Protein AF-A0A6M3J205-F1 (afdb_monomer_lite)

Foldseek 3Di:
DDDPDDDDDPPPPPVPPPPPPPPPPPDDPVLVVLLVVCPDPVNVVVLVVLVVVLVVLVVVLVVCVVVVHDPVVSVVSVVVSVVSNVVSVVVVCSSVVSNCVVVVVVPD

Sequence (108 aa):
MADKGAIRPEIFTIKGFIQQDKKDDEHTVEEKILATGANNAFWKTLKKHFENSIQQLDRINEEAIAGGMPLEEIGRNALVISQVKGVLNKIMNVVEDAKEALDGGEAK

Structure (mmCIF, N/CA/C/O backbone):
data_AF-A0A6M3J205-F1
#
_entry.id   AF-A0A6M3J205-F1
#
loop_
_atom_site.group_PDB
_atom_site.id
_atom_site.type_symbol
_atom_site.label_atom_id
_atom_site.label_alt_id
_atom_site.label_comp_id
_atom_site.label_asym_id
_atom_site.label_entity_id
_atom_site.label_seq_id
_atom_site.pdbx_PDB_ins_code
_atom_site.Cartn_x
_atom_site.Cartn_y
_atom_site.Cartn_z
_atom_site.occupancy
_atom_site.B_iso_or_equiv
_atom_site.auth_seq_id
_atom_site.auth_comp_id
_atom_site.auth_asym_id
_atom_site.auth_atom_id
_atom_site.pdbx_PDB_model_num
ATOM 1 N N . MET A 1 1 ? 63.323 -15.879 -50.720 1.00 43.16 1 MET A N 1
ATOM 2 C CA . MET A 1 1 ? 62.735 -16.860 -49.784 1.00 43.16 1 MET A CA 1
ATOM 3 C C . MET A 1 1 ? 61.334 -16.368 -49.478 1.00 43.16 1 MET A C 1
ATOM 5 O O . MET A 1 1 ? 61.211 -15.295 -48.910 1.00 43.16 1 MET A O 1
ATOM 9 N N . ALA A 1 2 ? 60.311 -17.038 -50.011 1.00 44.09 2 ALA A N 1
ATOM 10 C CA . ALA A 1 2 ? 58.921 -16.597 -49.910 1.00 44.09 2 ALA A CA 1
ATOM 11 C C . ALA A 1 2 ? 58.255 -17.305 -48.727 1.00 44.09 2 ALA A C 1
ATOM 13 O O . ALA A 1 2 ? 58.211 -18.536 -48.694 1.00 44.09 2 ALA A O 1
ATOM 14 N N . ASP A 1 3 ? 57.796 -16.509 -47.769 1.00 47.72 3 ASP A N 1
ATOM 15 C CA . ASP A 1 3 ? 57.067 -16.935 -46.582 1.00 47.72 3 ASP A CA 1
ATOM 16 C C . ASP A 1 3 ? 55.728 -17.562 -47.001 1.00 47.72 3 ASP A C 1
ATOM 18 O O . ASP A 1 3 ? 54.843 -16.893 -47.536 1.00 47.72 3 ASP A O 1
ATOM 22 N N . LYS A 1 4 ? 55.614 -18.884 -46.851 1.00 53.03 4 LYS A N 1
ATOM 23 C CA . LYS A 1 4 ? 54.380 -19.634 -47.107 1.00 53.03 4 LYS A CA 1
ATOM 24 C C . LYS A 1 4 ? 53.601 -19.742 -45.799 1.00 53.03 4 LYS A C 1
ATOM 26 O O . LYS A 1 4 ? 53.532 -20.813 -45.200 1.00 53.03 4 LYS A O 1
ATOM 31 N N . GLY A 1 5 ? 53.009 -18.631 -45.371 1.00 54.81 5 GLY A N 1
ATOM 32 C CA . GLY A 1 5 ? 51.938 -18.659 -44.379 1.00 54.81 5 GLY A CA 1
ATOM 33 C C . GLY A 1 5 ? 50.731 -19.416 -44.942 1.00 54.81 5 GLY A C 1
ATOM 34 O O . GLY A 1 5 ? 50.352 -19.224 -46.098 1.00 54.81 5 GLY A O 1
ATOM 35 N N . ALA A 1 6 ? 50.149 -20.322 -44.157 1.00 55.91 6 ALA A N 1
ATOM 36 C CA . ALA A 1 6 ? 48.986 -21.097 -44.576 1.00 55.91 6 ALA A CA 1
ATOM 37 C C . ALA A 1 6 ? 47.782 -20.174 -44.843 1.00 55.91 6 ALA A C 1
ATOM 39 O O . ALA A 1 6 ? 47.320 -19.466 -43.951 1.00 55.91 6 ALA A O 1
ATOM 40 N N . ILE A 1 7 ? 47.254 -20.208 -46.068 1.00 64.31 7 ILE A N 1
ATOM 41 C CA . ILE A 1 7 ? 46.012 -19.522 -46.432 1.00 64.31 7 ILE A CA 1
ATOM 42 C C . ILE A 1 7 ? 44.850 -20.373 -45.913 1.00 64.31 7 ILE A C 1
ATOM 44 O O . ILE A 1 7 ? 44.665 -21.515 -46.336 1.00 64.31 7 ILE A O 1
ATOM 48 N N . ARG A 1 8 ? 44.080 -19.829 -44.967 1.00 55.34 8 ARG A N 1
ATOM 49 C CA . ARG A 1 8 ? 42.884 -20.481 -44.421 1.00 55.34 8 ARG A CA 1
ATOM 50 C C . ARG A 1 8 ? 41.785 -20.476 -45.501 1.00 55.34 8 ARG A C 1
ATOM 52 O O . ARG A 1 8 ? 41.466 -19.396 -45.990 1.00 55.34 8 ARG A O 1
ATOM 59 N N . PRO A 1 9 ? 41.203 -21.623 -45.899 1.00 50.56 9 PRO A N 1
ATOM 60 C CA . PRO A 1 9 ? 40.178 -21.640 -46.945 1.00 50.56 9 PRO A CA 1
ATOM 61 C C . PRO A 1 9 ? 38.887 -20.949 -46.482 1.00 50.56 9 PRO A C 1
ATOM 63 O O . PRO A 1 9 ? 38.383 -21.259 -45.401 1.00 50.56 9 PRO A O 1
ATOM 66 N N . GLU A 1 10 ? 38.291 -20.099 -47.325 1.00 60.53 10 GLU A N 1
ATOM 67 C CA . GLU A 1 10 ? 36.985 -19.435 -47.107 1.00 60.53 10 GLU A CA 1
ATOM 68 C C . GLU A 1 10 ? 35.770 -20.395 -47.156 1.00 60.53 10 GLU A C 1
ATOM 70 O O . GLU A 1 10 ? 34.648 -20.002 -47.461 1.00 60.53 10 GLU A O 1
ATOM 75 N N . ILE A 1 11 ? 35.968 -21.684 -46.876 1.00 52.09 11 ILE A N 1
ATOM 76 C CA . ILE A 1 11 ? 34.934 -22.725 -47.009 1.00 52.09 11 ILE A CA 1
ATOM 77 C C . ILE A 1 11 ? 34.214 -22.970 -45.667 1.00 52.09 11 ILE A C 1
ATOM 79 O O . ILE A 1 11 ? 33.170 -23.611 -45.624 1.00 52.09 11 ILE A O 1
ATOM 83 N N . PHE A 1 12 ? 34.706 -22.392 -44.565 1.00 47.72 12 PHE A N 1
ATOM 84 C CA . PHE A 1 12 ? 34.056 -22.458 -43.247 1.00 47.72 12 PHE A CA 1
ATOM 85 C C . PHE A 1 12 ? 33.225 -21.218 -42.893 1.00 47.72 12 PHE A C 1
ATOM 87 O O . PHE A 1 12 ? 32.922 -20.988 -41.725 1.00 47.72 12 PHE A O 1
ATOM 94 N N . THR A 1 13 ? 32.786 -20.434 -43.878 1.00 52.19 13 THR A N 1
ATOM 95 C CA . THR A 1 13 ? 31.723 -19.445 -43.650 1.00 52.19 13 THR A CA 1
ATOM 96 C C . THR A 1 13 ? 30.378 -20.164 -43.721 1.00 52.19 13 THR A C 1
ATOM 98 O O . THR A 1 13 ? 29.642 -20.059 -44.704 1.00 52.19 13 THR A O 1
ATOM 101 N N . ILE A 1 14 ? 30.061 -20.952 -42.689 1.00 50.72 14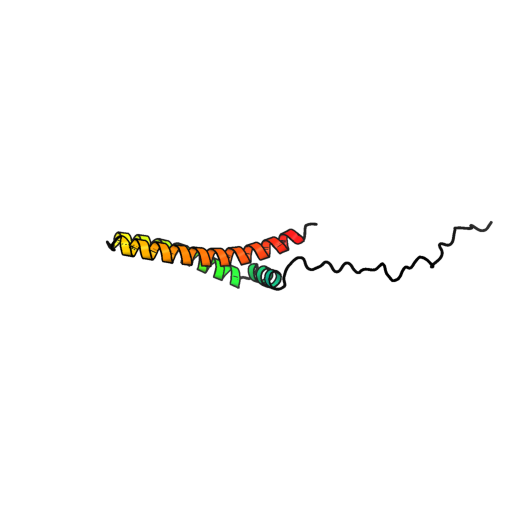 ILE A N 1
ATOM 102 C CA . ILE A 1 14 ? 28.737 -21.561 -42.548 1.00 50.72 14 ILE A CA 1
ATOM 103 C C . ILE A 1 14 ? 27.748 -20.419 -42.299 1.00 50.72 14 ILE A C 1
ATOM 105 O O . ILE A 1 14 ? 27.538 -19.988 -41.167 1.00 50.72 14 ILE A O 1
ATOM 109 N N . LYS A 1 15 ? 27.111 -19.933 -43.370 1.00 49.31 15 LYS A N 1
ATOM 110 C CA . LYS A 1 15 ? 26.038 -18.917 -43.365 1.00 49.31 15 LYS A CA 1
ATOM 111 C C . LYS A 1 15 ? 24.769 -19.336 -42.590 1.00 49.31 15 LYS A C 1
ATOM 113 O O . LYS A 1 15 ? 23.753 -18.663 -42.688 1.00 49.31 15 LYS A O 1
ATOM 118 N N . GLY A 1 16 ? 24.819 -20.432 -41.831 1.00 45.75 16 GLY A N 1
ATOM 119 C CA . GLY A 1 16 ? 23.730 -20.950 -41.001 1.00 45.75 16 GLY A CA 1
ATOM 120 C C . GLY A 1 16 ? 23.967 -20.871 -39.489 1.00 45.75 16 GLY A C 1
ATOM 121 O O . GLY A 1 16 ? 23.068 -21.237 -38.747 1.00 45.75 16 GLY A O 1
ATOM 122 N N . PHE A 1 17 ? 25.136 -20.404 -39.025 1.00 41.66 17 PHE A N 1
ATOM 123 C CA . PHE A 1 17 ? 25.464 -20.302 -37.589 1.00 41.66 17 PHE A CA 1
ATOM 124 C C . PHE A 1 17 ? 25.611 -18.869 -37.068 1.00 41.66 17 PHE A C 1
ATOM 126 O O . PHE A 1 17 ? 25.990 -18.674 -35.920 1.00 41.66 17 PHE A O 1
ATOM 133 N N . ILE A 1 18 ? 25.237 -17.860 -37.859 1.00 48.16 18 ILE A N 1
ATOM 134 C CA . ILE A 1 18 ? 24.842 -16.572 -37.277 1.00 48.16 18 ILE A CA 1
ATOM 135 C C . ILE A 1 18 ? 23.355 -16.696 -36.967 1.00 48.16 18 ILE A C 1
ATOM 137 O O . ILE A 1 18 ? 22.500 -16.079 -37.601 1.00 48.16 18 ILE A O 1
ATOM 141 N N . GLN A 1 19 ? 23.042 -17.557 -36.001 1.00 46.34 19 GLN A N 1
ATOM 142 C CA . GLN A 1 19 ? 21.895 -17.289 -35.162 1.00 46.34 19 GLN A CA 1
ATOM 143 C C . GLN A 1 19 ? 22.276 -15.961 -34.515 1.00 46.34 19 GLN A C 1
ATOM 145 O O . GLN A 1 19 ? 23.180 -15.903 -33.688 1.00 46.34 19 GLN A O 1
ATOM 150 N N . GLN A 1 20 ? 21.730 -14.857 -35.036 1.00 45.81 20 GLN A N 1
ATOM 151 C CA . GLN A 1 20 ? 21.681 -13.647 -34.239 1.00 45.81 20 GLN A CA 1
ATOM 152 C C . GLN A 1 20 ? 21.088 -14.119 -32.923 1.00 45.81 20 GLN A C 1
ATOM 154 O O . GLN A 1 20 ? 19.948 -14.594 -32.922 1.00 45.81 20 GLN A O 1
ATOM 159 N N . ASP A 1 21 ? 21.878 -14.054 -31.855 1.00 39.06 21 ASP A N 1
ATOM 160 C CA . ASP A 1 21 ? 21.361 -13.959 -30.507 1.00 39.06 21 ASP A CA 1
ATOM 161 C C . ASP A 1 21 ? 20.409 -12.762 -30.538 1.00 39.06 21 ASP A C 1
ATOM 163 O O . ASP A 1 21 ? 20.766 -11.619 -30.247 1.00 39.06 21 ASP A O 1
ATOM 167 N N . LYS A 1 22 ? 19.166 -13.005 -30.960 1.00 40.25 22 LYS A N 1
ATOM 168 C CA . LYS A 1 22 ? 18.050 -12.324 -30.355 1.00 40.25 22 LYS A CA 1
ATOM 169 C C . LYS A 1 22 ? 18.230 -12.702 -28.901 1.00 40.25 22 LYS A C 1
ATOM 171 O O . LYS A 1 22 ? 17.918 -13.823 -28.517 1.00 40.25 22 LYS A O 1
ATOM 176 N N . LYS A 1 23 ? 18.832 -11.791 -28.132 1.00 44.56 23 LYS A N 1
ATOM 177 C CA . LYS A 1 23 ? 18.469 -11.652 -26.734 1.00 44.56 23 LYS A CA 1
ATOM 178 C C . LYS A 1 23 ? 16.949 -11.648 -26.774 1.00 44.56 23 LYS A C 1
ATOM 180 O O . LYS A 1 23 ? 16.361 -10.670 -27.238 1.00 44.56 23 LYS A O 1
ATOM 185 N N . ASP A 1 24 ? 16.341 -12.796 -26.485 1.00 45.28 24 ASP A N 1
ATOM 186 C CA . ASP A 1 24 ? 14.944 -12.815 -26.112 1.00 45.28 24 ASP A CA 1
ATOM 187 C C . ASP A 1 24 ? 14.867 -11.754 -25.025 1.00 45.28 24 ASP A C 1
ATOM 189 O O . ASP A 1 24 ? 15.647 -11.774 -24.071 1.00 45.28 24 ASP A O 1
ATOM 193 N N . ASP A 1 25 ? 14.065 -10.728 -25.272 1.00 55.47 25 ASP A N 1
ATOM 194 C CA . ASP A 1 25 ? 13.796 -9.729 -24.261 1.00 55.47 25 ASP A CA 1
ATOM 195 C C . ASP A 1 25 ? 13.212 -10.496 -23.073 1.00 55.47 25 ASP A C 1
ATOM 197 O O . ASP A 1 25 ? 12.050 -10.893 -23.107 1.00 55.47 25 ASP A O 1
ATOM 201 N N . GLU A 1 26 ? 14.036 -10.757 -22.053 1.00 65.69 26 GLU A N 1
ATOM 202 C CA . GLU A 1 26 ? 13.645 -11.507 -20.849 1.00 65.69 26 GLU A CA 1
ATOM 203 C C . GLU A 1 26 ? 12.490 -10.820 -20.102 1.00 65.69 26 GLU A C 1
ATOM 205 O O . GLU A 1 26 ? 11.865 -11.426 -19.236 1.00 65.69 26 GLU A O 1
ATOM 210 N N . HIS A 1 27 ? 12.164 -9.581 -20.480 1.00 70.19 27 HIS A N 1
ATOM 211 C CA . HIS A 1 27 ? 11.079 -8.790 -19.927 1.00 70.19 27 HIS A CA 1
ATOM 212 C C . HIS A 1 27 ? 9.956 -8.580 -20.937 1.00 70.19 27 HIS A C 1
ATOM 214 O O . HIS A 1 27 ? 10.165 -8.168 -22.085 1.00 70.19 27 HIS A O 1
ATOM 220 N N . THR A 1 28 ? 8.735 -8.784 -20.462 1.00 84.56 28 THR A N 1
ATOM 221 C CA . THR A 1 28 ? 7.509 -8.484 -21.193 1.00 84.56 28 THR A CA 1
ATOM 222 C C . THR A 1 28 ? 7.423 -6.997 -21.556 1.00 84.56 28 THR A C 1
ATOM 224 O O . THR A 1 28 ? 8.004 -6.120 -20.911 1.00 84.56 28 THR A O 1
ATOM 227 N N . VAL A 1 29 ? 6.645 -6.682 -22.598 1.00 84.19 29 VAL A N 1
ATOM 228 C CA . VAL A 1 29 ? 6.375 -5.286 -23.000 1.00 84.19 29 VAL A CA 1
ATOM 229 C C . VAL A 1 29 ? 5.762 -4.484 -21.845 1.00 84.19 29 VAL A C 1
ATOM 231 O O . VAL A 1 29 ? 6.066 -3.304 -21.686 1.00 84.19 29 VAL A O 1
ATOM 234 N N . GLU A 1 30 ? 4.926 -5.127 -21.029 1.00 84.25 30 GLU A N 1
ATOM 235 C CA . GLU A 1 30 ? 4.303 -4.521 -19.853 1.00 84.25 30 GLU A CA 1
ATOM 236 C C . GLU A 1 30 ? 5.343 -4.119 -18.799 1.00 84.25 30 GLU A C 1
ATOM 238 O O . GLU A 1 30 ? 5.378 -2.953 -18.408 1.00 84.25 30 GLU A O 1
ATOM 243 N N . GLU A 1 31 ? 6.244 -5.023 -18.405 1.00 82.94 31 GLU A N 1
ATOM 244 C CA . GLU A 1 31 ? 7.298 -4.741 -17.415 1.00 82.94 31 GLU A CA 1
ATOM 245 C C . GLU A 1 31 ? 8.182 -3.563 -17.840 1.00 82.94 31 GLU A C 1
ATOM 247 O O . GLU A 1 31 ? 8.475 -2.677 -17.039 1.00 82.94 31 GLU A O 1
ATOM 252 N N . LYS A 1 32 ? 8.521 -3.473 -19.130 1.00 84.69 32 LYS A N 1
ATOM 253 C CA . LYS A 1 32 ? 9.285 -2.343 -19.685 1.00 84.69 32 LYS A CA 1
ATOM 254 C C . LYS A 1 32 ? 8.563 -1.008 -19.554 1.00 84.69 32 LYS A C 1
ATOM 256 O O . LYS A 1 32 ? 9.181 0.006 -19.212 1.00 84.69 32 LYS A O 1
ATOM 261 N N . ILE A 1 33 ? 7.260 -0.990 -19.828 1.00 87.06 33 ILE A N 1
ATOM 262 C CA . ILE A 1 33 ? 6.432 0.213 -19.688 1.00 87.06 33 ILE A CA 1
ATOM 263 C C . ILE A 1 33 ? 6.345 0.617 -18.215 1.00 87.06 33 ILE A C 1
ATOM 265 O O . ILE A 1 33 ? 6.530 1.792 -17.892 1.00 87.06 33 ILE A O 1
ATOM 269 N N . LEU A 1 34 ? 6.102 -0.346 -17.326 1.00 87.38 34 LEU A N 1
ATOM 270 C CA . LEU A 1 34 ? 5.974 -0.100 -15.892 1.00 87.38 34 LEU A CA 1
ATOM 271 C C . LEU A 1 34 ? 7.284 0.410 -15.284 1.00 87.38 34 LEU A C 1
ATOM 273 O O . LEU A 1 34 ? 7.261 1.424 -14.590 1.00 87.38 34 LEU A O 1
ATOM 277 N N . ALA A 1 35 ? 8.425 -0.190 -15.620 1.00 86.12 35 ALA A N 1
ATOM 278 C CA . ALA A 1 35 ? 9.741 0.263 -15.171 1.00 86.12 35 ALA A CA 1
ATOM 279 C C . ALA A 1 35 ? 10.085 1.676 -15.662 1.00 86.12 35 ALA A C 1
ATOM 281 O O . ALA A 1 35 ? 10.573 2.515 -14.901 1.00 86.12 35 ALA A O 1
ATOM 282 N N . THR A 1 36 ? 9.767 1.981 -16.924 1.00 85.69 36 THR A N 1
ATOM 283 C CA . THR A 1 36 ? 9.920 3.342 -17.464 1.00 85.69 36 THR A CA 1
ATOM 284 C C . THR A 1 36 ? 9.042 4.329 -16.690 1.00 85.69 36 THR A C 1
ATOM 286 O O . THR A 1 36 ? 9.479 5.425 -16.329 1.00 85.69 36 THR A O 1
ATOM 289 N N . GLY A 1 37 ? 7.801 3.931 -16.397 1.00 84.69 37 GLY A N 1
ATOM 290 C CA . GLY A 1 37 ? 6.861 4.700 -15.588 1.00 84.69 37 GLY A CA 1
ATOM 29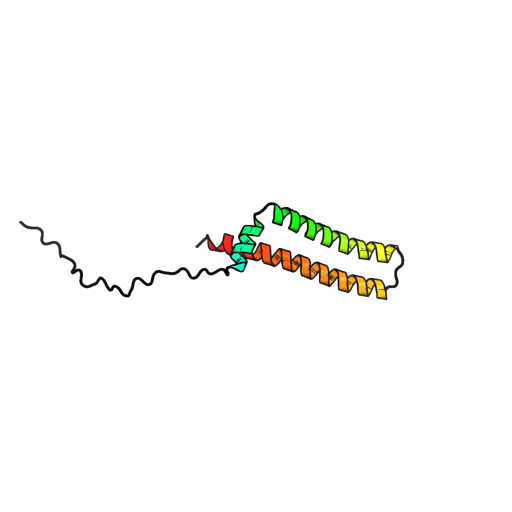1 C C . GLY A 1 37 ? 7.348 4.928 -14.156 1.00 84.69 37 GLY A C 1
ATOM 292 O O . GLY A 1 37 ? 7.197 6.039 -13.643 1.00 84.69 37 GLY A O 1
ATOM 293 N N . ALA A 1 38 ? 7.988 3.929 -13.543 1.00 84.19 38 ALA A N 1
ATOM 294 C CA . ALA A 1 38 ? 8.441 3.950 -12.153 1.00 84.19 38 ALA A CA 1
ATOM 295 C C . ALA A 1 38 ? 9.433 5.089 -11.856 1.00 84.19 38 ALA A C 1
ATOM 297 O O . ALA A 1 38 ? 9.445 5.668 -10.769 1.00 84.19 38 ALA A O 1
ATOM 298 N N . ASN A 1 39 ? 10.254 5.476 -12.832 1.00 80.00 39 ASN A N 1
ATOM 299 C CA . ASN A 1 39 ? 11.251 6.532 -12.642 1.00 80.00 39 ASN A CA 1
ATOM 300 C C . ASN A 1 39 ? 10.695 7.958 -12.844 1.00 80.00 39 ASN A C 1
ATOM 302 O O . ASN A 1 39 ? 11.366 8.941 -12.506 1.00 80.00 39 ASN A O 1
ATOM 306 N N . ASN A 1 40 ? 9.457 8.098 -13.329 1.00 90.62 40 ASN A N 1
ATOM 307 C CA . ASN A 1 40 ? 8.832 9.390 -13.605 1.00 90.62 40 ASN A CA 1
ATOM 308 C C . ASN A 1 40 ? 8.303 10.075 -12.323 1.00 90.62 40 ASN A C 1
ATOM 310 O O . ASN A 1 40 ? 7.858 9.433 -11.370 1.00 90.62 40 ASN A O 1
ATOM 314 N N . ALA A 1 41 ? 8.300 11.412 -12.317 1.00 89.00 41 ALA A N 1
ATOM 315 C CA . ALA A 1 41 ? 7.656 12.241 -11.298 1.00 89.00 41 ALA A CA 1
ATOM 316 C C . ALA A 1 41 ? 6.176 11.882 -11.080 1.00 89.00 41 ALA A C 1
ATOM 318 O O . ALA A 1 41 ? 5.702 11.936 -9.947 1.00 89.00 41 ALA A O 1
ATOM 319 N N . PHE A 1 42 ? 5.466 11.472 -12.137 1.00 90.31 42 PHE A N 1
ATOM 320 C CA . PHE A 1 42 ? 4.092 10.981 -12.021 1.00 90.31 42 PHE A CA 1
ATOM 321 C C . PHE A 1 42 ? 3.989 9.796 -11.051 1.00 90.31 42 PHE A C 1
ATOM 323 O O . PHE A 1 42 ? 3.211 9.865 -10.100 1.00 90.31 42 PHE A O 1
ATOM 330 N N . TRP A 1 43 ? 4.804 8.749 -11.241 1.00 93.38 43 TRP A N 1
ATOM 331 C CA . TRP A 1 43 ? 4.782 7.575 -10.366 1.00 93.38 43 TRP A CA 1
ATOM 332 C C . TRP A 1 43 ? 5.168 7.930 -8.936 1.00 93.38 43 TRP A C 1
ATOM 334 O O . TRP A 1 43 ? 4.476 7.536 -8.008 1.00 93.38 43 TRP A O 1
ATOM 344 N N . LYS A 1 44 ? 6.213 8.741 -8.742 1.00 91.81 44 LYS A N 1
ATOM 345 C CA . LYS A 1 44 ? 6.631 9.180 -7.399 1.00 91.81 44 LYS A CA 1
ATOM 346 C C . LYS A 1 44 ? 5.496 9.878 -6.644 1.00 91.81 44 LYS A C 1
ATOM 348 O O . LYS A 1 44 ? 5.279 9.606 -5.464 1.00 91.81 44 LYS A O 1
ATOM 353 N N . THR A 1 45 ? 4.750 10.751 -7.320 1.00 94.31 45 THR A N 1
ATOM 354 C CA . THR A 1 45 ? 3.578 11.416 -6.736 1.00 94.31 45 THR A CA 1
ATOM 355 C C . THR A 1 45 ? 2.436 10.433 -6.483 1.00 94.31 45 THR A C 1
ATOM 357 O O . THR A 1 45 ? 1.827 10.476 -5.416 1.00 94.31 45 THR A O 1
ATOM 360 N N . LEU A 1 46 ? 2.158 9.528 -7.424 1.00 94.12 46 LEU A N 1
ATOM 361 C CA . LEU A 1 46 ? 1.094 8.531 -7.290 1.00 94.12 46 LEU A CA 1
ATOM 362 C C . LEU A 1 46 ? 1.370 7.546 -6.146 1.00 94.12 46 LEU A C 1
ATOM 364 O O . LEU A 1 46 ? 0.497 7.328 -5.311 1.00 94.12 46 LEU A O 1
ATOM 368 N N . LYS A 1 47 ? 2.597 7.025 -6.054 1.00 95.06 47 LYS A N 1
ATOM 369 C CA . LYS A 1 47 ? 3.070 6.169 -4.961 1.00 95.06 47 LYS A CA 1
ATOM 370 C C . LYS A 1 47 ? 2.883 6.854 -3.613 1.00 95.06 47 LYS A C 1
ATOM 372 O O . LYS A 1 47 ? 2.251 6.290 -2.727 1.00 95.06 47 LYS A O 1
ATOM 377 N N . LYS A 1 48 ? 3.311 8.115 -3.489 1.00 96.06 48 LYS A N 1
ATOM 378 C CA . LYS A 1 48 ? 3.087 8.910 -2.273 1.00 96.06 48 LYS A CA 1
ATOM 379 C C . LYS A 1 48 ? 1.598 9.056 -1.941 1.00 96.06 48 LYS A C 1
ATOM 381 O O . LYS A 1 48 ? 1.217 9.012 -0.774 1.00 96.06 48 LYS A O 1
ATOM 386 N N . HIS A 1 49 ? 0.740 9.244 -2.944 1.00 96.31 49 HIS A N 1
ATOM 387 C CA . HIS A 1 49 ? -0.707 9.270 -2.729 1.00 96.31 49 HIS A CA 1
ATOM 388 C C . HIS A 1 49 ? -1.240 7.925 -2.226 1.00 96.31 49 HIS A C 1
ATOM 390 O O . HIS A 1 49 ? -2.015 7.929 -1.274 1.00 96.31 49 HIS A O 1
ATOM 396 N N . PHE A 1 50 ? -0.802 6.798 -2.790 1.00 96.38 50 PHE A N 1
ATOM 397 C CA . PHE A 1 50 ? -1.183 5.467 -2.311 1.00 96.38 50 PHE A CA 1
ATOM 398 C C . PHE A 1 50 ? -0.718 5.208 -0.877 1.00 96.38 50 PHE A C 1
ATOM 400 O O . PHE A 1 50 ? -1.523 4.771 -0.057 1.00 96.38 50 PHE A O 1
ATOM 407 N N . GLU A 1 51 ? 0.529 5.540 -0.544 1.00 95.88 51 GLU A N 1
ATOM 408 C CA . GLU A 1 51 ? 1.067 5.437 0.819 1.00 95.88 51 GLU A CA 1
ATOM 409 C C . GLU A 1 51 ? 0.235 6.263 1.812 1.00 95.88 51 GLU A C 1
ATOM 411 O O . GLU A 1 51 ? -0.154 5.768 2.872 1.00 95.88 51 GLU A O 1
ATOM 416 N N . ASN A 1 52 ? -0.120 7.498 1.446 1.00 96.44 52 ASN A N 1
ATOM 417 C CA . ASN A 1 52 ? -0.988 8.343 2.265 1.00 96.44 52 ASN A CA 1
ATOM 418 C C . ASN A 1 52 ? -2.400 7.760 2.408 1.00 96.44 52 ASN A C 1
ATOM 420 O O . ASN A 1 52 ? -2.961 7.786 3.501 1.00 96.44 52 ASN A O 1
ATOM 424 N N . SER A 1 53 ? -2.986 7.229 1.331 1.00 95.31 53 SER A N 1
ATOM 425 C CA . SER A 1 53 ? -4.302 6.583 1.381 1.00 95.31 53 SER A CA 1
ATOM 426 C C . SER A 1 53 ? -4.291 5.360 2.291 1.00 95.31 53 SER A C 1
ATOM 428 O O . SER A 1 53 ? -5.215 5.191 3.079 1.00 95.31 53 SER A O 1
ATOM 430 N N . ILE A 1 54 ? -3.233 4.547 2.257 1.00 95.25 54 ILE A N 1
ATOM 431 C CA . ILE A 1 54 ? -3.065 3.410 3.170 1.00 95.25 54 ILE A CA 1
ATOM 432 C C . ILE A 1 54 ? -3.072 3.876 4.630 1.00 95.25 54 ILE A C 1
ATOM 434 O O . ILE A 1 54 ? -3.790 3.299 5.443 1.00 95.25 54 ILE A O 1
ATOM 438 N N . GLN A 1 55 ? -2.336 4.943 4.952 1.00 94.50 55 GLN A N 1
ATOM 439 C CA . GLN A 1 55 ? -2.317 5.509 6.305 1.00 94.50 55 GLN A CA 1
ATOM 440 C C . GLN A 1 55 ? -3.677 6.081 6.725 1.00 94.50 55 GLN A C 1
ATOM 442 O O . GLN A 1 55 ? -4.072 5.957 7.880 1.00 94.50 55 GLN A O 1
ATOM 447 N N . GLN A 1 56 ? -4.406 6.715 5.804 1.00 94.25 56 GLN A N 1
ATOM 448 C CA . GLN A 1 56 ? -5.750 7.229 6.081 1.00 94.25 56 GLN A CA 1
ATOM 449 C C . GLN A 1 56 ? -6.749 6.102 6.345 1.00 94.25 56 GLN A C 1
ATOM 451 O O . GLN A 1 56 ? -7.580 6.236 7.236 1.00 94.25 56 GLN A O 1
ATOM 456 N N . LEU A 1 57 ? -6.651 4.984 5.622 1.00 93.12 57 LEU A N 1
ATOM 457 C CA . LEU A 1 57 ? -7.521 3.827 5.837 1.00 93.12 57 LEU A CA 1
ATOM 458 C C . LEU A 1 57 ? -7.361 3.236 7.245 1.00 93.12 57 LEU A C 1
ATOM 460 O O . LEU A 1 57 ? -8.352 2.809 7.829 1.00 93.12 57 LEU A O 1
ATOM 464 N N . ASP A 1 58 ? -6.153 3.251 7.814 1.00 89.88 58 ASP A N 1
ATOM 465 C CA . ASP A 1 58 ? -5.941 2.800 9.196 1.00 89.88 58 ASP A CA 1
ATOM 466 C C . ASP A 1 58 ? -6.655 3.711 10.208 1.00 89.88 58 ASP A C 1
ATOM 468 O O . ASP A 1 58 ? -7.314 3.222 11.128 1.00 89.88 58 ASP A O 1
ATOM 472 N N . ARG A 1 59 ? -6.632 5.029 9.972 1.00 93.44 59 ARG A N 1
ATOM 473 C CA . ARG A 1 59 ? -7.321 6.012 10.826 1.00 93.44 59 ARG A CA 1
ATOM 474 C C . ARG A 1 59 ? -8.836 5.846 10.827 1.00 93.44 59 ARG A C 1
ATOM 476 O O . ARG A 1 59 ? -9.456 6.071 11.857 1.00 93.44 59 ARG A O 1
ATOM 483 N N . ILE A 1 60 ? -9.437 5.403 9.721 1.00 91.81 60 ILE A N 1
ATOM 484 C CA . ILE A 1 60 ? -10.893 5.179 9.649 1.00 91.81 60 ILE A CA 1
ATOM 485 C C . ILE A 1 60 ? -11.346 4.164 10.706 1.00 91.81 60 ILE A C 1
ATOM 487 O O . ILE A 1 60 ? -12.380 4.352 11.344 1.00 91.81 60 ILE A O 1
ATOM 491 N N . ASN A 1 61 ? -10.573 3.097 10.924 1.00 87.75 61 ASN A N 1
ATOM 492 C CA . ASN A 1 61 ? -10.902 2.118 11.958 1.00 87.75 61 ASN A CA 1
ATOM 493 C C . ASN A 1 61 ? -10.682 2.669 13.370 1.00 87.75 61 ASN A C 1
ATOM 495 O O . ASN A 1 61 ? -11.487 2.391 14.257 1.00 87.75 61 ASN A O 1
ATOM 499 N N . GLU A 1 62 ? -9.628 3.457 13.584 1.00 91.69 62 GLU A N 1
ATOM 500 C CA . GLU A 1 62 ? -9.379 4.127 14.867 1.00 91.69 62 GLU A CA 1
ATOM 501 C C . GLU A 1 62 ? -10.524 5.086 15.225 1.00 91.69 62 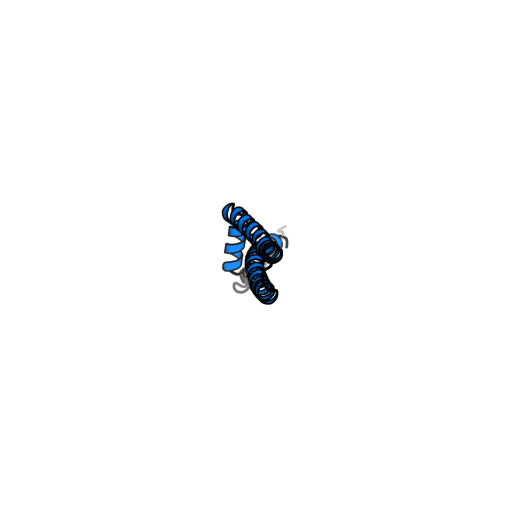GLU A C 1
ATOM 503 O O . GLU A 1 62 ? -11.035 5.061 16.345 1.00 91.69 62 GLU A O 1
ATOM 508 N N . GLU A 1 63 ? -10.983 5.877 14.254 1.00 93.69 63 GLU A N 1
ATOM 509 C CA . GLU A 1 63 ? -12.117 6.792 14.393 1.00 93.69 63 GLU A CA 1
ATOM 510 C C . GLU A 1 63 ? -13.433 6.040 14.632 1.00 93.69 63 GLU A C 1
ATOM 512 O O . GLU A 1 63 ? -14.221 6.445 15.487 1.00 93.69 63 GLU A O 1
ATOM 517 N N . ALA A 1 64 ? -13.661 4.916 13.946 1.00 90.88 64 ALA A N 1
ATOM 518 C CA . ALA A 1 64 ? -14.839 4.074 14.163 1.00 90.88 64 ALA A CA 1
ATOM 519 C C . ALA A 1 64 ? -14.880 3.491 15.586 1.00 90.88 64 ALA A C 1
ATOM 521 O O . ALA A 1 64 ? -15.935 3.484 16.225 1.00 90.88 64 ALA A O 1
ATOM 522 N N . ILE A 1 65 ? -13.730 3.051 16.109 1.00 91.56 65 ILE A N 1
ATOM 523 C CA . ILE A 1 65 ? -13.599 2.576 17.493 1.00 91.56 65 ILE A CA 1
ATOM 524 C C . ILE A 1 65 ? -13.865 3.722 18.474 1.00 91.56 65 ILE A C 1
ATOM 526 O O . ILE A 1 65 ? -14.659 3.564 19.402 1.00 91.56 65 ILE A O 1
ATOM 530 N N . ALA A 1 66 ? -13.245 4.886 18.260 1.00 94.00 66 ALA A N 1
ATOM 531 C CA . ALA A 1 66 ? -13.422 6.059 19.118 1.00 94.00 66 ALA A CA 1
ATOM 532 C C . ALA A 1 66 ? -14.870 6.581 19.116 1.00 94.00 66 ALA A C 1
ATOM 534 O O . ALA A 1 66 ? -15.363 7.050 20.140 1.00 94.00 66 ALA A O 1
ATOM 535 N N . GLY A 1 67 ? -15.563 6.462 17.981 1.00 94.38 67 GLY A N 1
ATOM 536 C CA . GLY A 1 67 ? -16.973 6.810 17.817 1.00 94.38 67 GLY A CA 1
ATOM 537 C C . GLY A 1 67 ? -17.956 5.809 18.431 1.00 94.38 67 GLY A C 1
ATOM 538 O O . GLY A 1 67 ? -19.160 6.047 18.380 1.00 94.38 67 GLY A O 1
ATOM 539 N N . GLY A 1 68 ? -17.475 4.701 19.006 1.00 93.56 68 GLY A N 1
ATOM 540 C CA . GLY A 1 68 ? -18.326 3.686 19.631 1.00 93.56 68 GLY A CA 1
ATOM 541 C C . GLY A 1 68 ? -19.121 2.844 18.631 1.00 93.56 68 GLY A C 1
ATOM 542 O O . GLY A 1 68 ? -20.209 2.371 18.961 1.00 93.56 68 GLY A O 1
ATOM 543 N N . MET A 1 69 ? -18.606 2.668 17.410 1.00 94.19 69 MET A N 1
ATOM 544 C CA . MET A 1 69 ? -19.243 1.838 16.388 1.00 94.19 69 MET A CA 1
ATOM 545 C C . MET A 1 69 ? -19.383 0.377 16.871 1.00 94.19 69 MET A C 1
ATOM 547 O O . MET A 1 69 ? -18.504 -0.127 17.579 1.00 94.19 69 MET A O 1
ATOM 551 N N . PRO A 1 70 ? -20.459 -0.342 16.499 1.00 95.75 70 PRO A N 1
ATOM 552 C CA . PRO A 1 70 ? -20.606 -1.754 16.831 1.00 95.75 70 PRO A CA 1
ATOM 553 C C . PRO A 1 70 ? -19.426 -2.599 16.335 1.00 95.75 70 PRO A C 1
ATOM 555 O O . PRO A 1 70 ? -18.940 -2.421 15.218 1.00 95.75 70 PRO A O 1
ATOM 558 N N . LEU A 1 71 ? -19.012 -3.589 17.134 1.00 93.50 71 LEU A N 1
ATOM 559 C CA . LEU A 1 71 ? -17.869 -4.456 16.816 1.00 93.50 71 LEU A CA 1
ATOM 560 C C . LEU A 1 71 ? -18.011 -5.161 15.458 1.00 93.50 71 LEU A C 1
ATOM 562 O O . LEU A 1 71 ? -17.030 -5.335 14.742 1.00 93.50 71 LEU A O 1
ATOM 566 N N . GLU A 1 72 ? -19.230 -5.552 15.091 1.00 94.69 72 GLU A N 1
ATOM 567 C CA . GLU A 1 72 ? -19.507 -6.210 13.812 1.00 94.69 72 GLU A CA 1
ATOM 568 C C . GLU A 1 72 ? -19.266 -5.275 12.613 1.00 94.69 72 GLU A C 1
ATOM 570 O O . GLU A 1 72 ? -18.736 -5.695 11.584 1.00 94.69 72 GLU A O 1
ATOM 575 N N . GLU A 1 73 ? -19.604 -3.992 12.754 1.00 92.38 73 GLU A N 1
ATOM 576 C CA . GLU A 1 73 ? -19.342 -2.972 11.736 1.00 92.38 73 GLU A CA 1
ATOM 577 C C . GLU A 1 73 ? -17.853 -2.646 11.642 1.00 92.38 73 GLU A C 1
ATOM 579 O O . GLU A 1 73 ? -17.312 -2.605 10.537 1.00 92.38 73 GLU A O 1
ATOM 584 N N . ILE A 1 74 ? -17.162 -2.535 12.781 1.00 93.06 74 ILE A N 1
ATOM 585 C CA . ILE A 1 74 ? -15.698 -2.394 12.818 1.00 93.06 74 ILE A CA 1
ATOM 586 C C . ILE A 1 74 ? -15.032 -3.594 12.132 1.00 93.06 74 ILE A C 1
ATOM 588 O O . ILE A 1 74 ? -14.114 -3.422 11.332 1.00 93.06 74 ILE A O 1
ATOM 592 N N . GLY A 1 75 ? -15.520 -4.812 12.385 1.00 93.00 75 GLY A N 1
ATOM 593 C CA . GLY A 1 75 ? -15.030 -6.031 11.742 1.00 93.00 75 GLY A CA 1
ATOM 594 C C . GLY A 1 75 ? -15.201 -6.005 10.222 1.00 93.00 75 GLY A C 1
ATOM 595 O O . GLY A 1 75 ? -14.255 -6.301 9.491 1.00 93.00 75 GLY A O 1
ATOM 596 N N . ARG A 1 76 ? -16.373 -5.587 9.725 1.00 94.25 76 ARG A N 1
ATOM 597 C CA . ARG A 1 76 ? -16.607 -5.398 8.282 1.00 94.25 76 ARG A CA 1
ATOM 598 C C . ARG A 1 76 ? -15.665 -4.355 7.684 1.00 94.25 76 ARG A C 1
ATOM 600 O O . ARG A 1 76 ? -15.048 -4.623 6.653 1.00 94.25 76 ARG A O 1
ATOM 607 N N . ASN A 1 77 ? -15.518 -3.206 8.339 1.00 93.12 77 ASN A N 1
ATOM 608 C CA . ASN A 1 77 ? -14.635 -2.134 7.879 1.00 93.12 77 ASN A CA 1
ATOM 609 C C . ASN A 1 77 ? -13.183 -2.603 7.817 1.00 93.12 77 ASN A C 1
ATOM 611 O O . ASN A 1 77 ? -12.525 -2.403 6.800 1.00 93.12 77 ASN A O 1
ATOM 615 N N . ALA A 1 78 ? -12.706 -3.309 8.843 1.00 93.81 78 ALA A N 1
ATOM 616 C CA . ALA A 1 78 ? -11.363 -3.874 8.872 1.00 93.81 78 ALA A CA 1
ATOM 617 C C . ALA A 1 78 ? -11.093 -4.830 7.702 1.00 93.81 78 ALA A C 1
ATOM 619 O O . ALA A 1 78 ? -10.018 -4.766 7.103 1.00 93.81 78 ALA A O 1
ATOM 620 N N . LEU A 1 79 ? -12.062 -5.675 7.336 1.00 96.06 79 LEU A N 1
ATOM 621 C CA . LEU A 1 79 ? -11.931 -6.571 6.183 1.00 96.06 79 LEU A CA 1
ATOM 622 C C . LEU A 1 79 ? -11.815 -5.793 4.869 1.00 96.06 79 LEU A C 1
ATOM 624 O O . LEU A 1 79 ? -10.912 -6.062 4.076 1.00 96.06 79 LEU A O 1
ATOM 628 N N . VAL A 1 80 ? -12.689 -4.809 4.651 1.00 95.31 80 VAL A N 1
ATOM 629 C CA . VAL A 1 80 ? -12.667 -3.978 3.435 1.00 95.31 80 VAL A CA 1
ATOM 630 C C . VAL A 1 80 ? -11.373 -3.167 3.357 1.00 95.31 80 VAL A C 1
ATOM 632 O O . VAL A 1 80 ? -10.697 -3.181 2.330 1.00 95.31 80 VAL A O 1
ATOM 635 N N . ILE A 1 81 ? -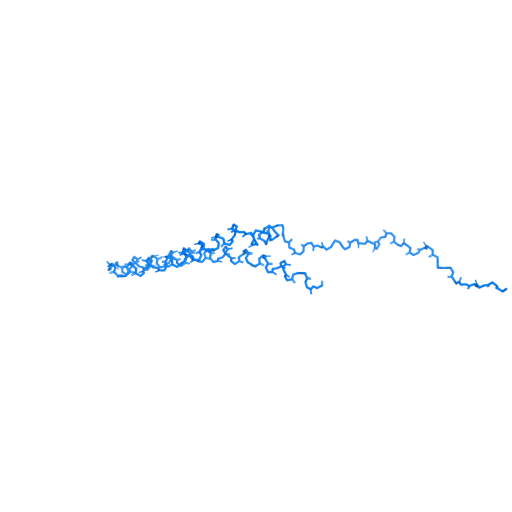10.980 -2.515 4.452 1.00 95.19 81 ILE A N 1
ATOM 636 C CA . ILE A 1 81 ? -9.732 -1.750 4.555 1.00 95.19 81 ILE A CA 1
ATOM 637 C C . ILE A 1 81 ? -8.528 -2.642 4.244 1.00 95.19 81 ILE A C 1
ATOM 639 O O . ILE A 1 81 ? -7.672 -2.257 3.448 1.00 95.19 81 ILE A O 1
ATOM 643 N N . SER A 1 82 ? -8.475 -3.851 4.810 1.00 94.81 82 SER A N 1
ATOM 644 C CA . SER A 1 82 ? -7.400 -4.812 4.547 1.00 94.81 82 SER A CA 1
ATOM 645 C C . SER A 1 82 ? -7.306 -5.178 3.062 1.00 94.81 82 SER A C 1
ATOM 647 O O . SER A 1 82 ? -6.213 -5.151 2.491 1.00 94.81 82 SER A O 1
ATOM 649 N N . GLN A 1 83 ? -8.442 -5.440 2.408 1.00 95.81 83 GLN A N 1
ATOM 650 C CA . GLN A 1 83 ? -8.486 -5.747 0.975 1.00 95.81 83 GLN A CA 1
ATOM 651 C C . GLN A 1 83 ? -7.998 -4.575 0.120 1.00 95.81 83 GLN A C 1
ATOM 653 O O . GLN A 1 83 ? -7.146 -4.763 -0.749 1.00 95.81 83 GLN A O 1
ATOM 658 N N . VAL A 1 84 ? -8.486 -3.360 0.385 1.00 96.25 84 VAL A N 1
ATOM 659 C CA . VAL A 1 84 ? -8.080 -2.157 -0.359 1.00 96.25 84 VAL A CA 1
ATOM 660 C C . VAL A 1 84 ? -6.586 -1.889 -0.180 1.00 96.25 84 VAL A C 1
ATOM 662 O O . VAL A 1 84 ? -5.882 -1.676 -1.168 1.00 96.25 84 VAL A O 1
ATOM 665 N N . LYS A 1 85 ? -6.068 -1.983 1.052 1.00 95.69 85 LYS A N 1
ATOM 666 C CA . LYS A 1 85 ? -4.626 -1.874 1.330 1.00 95.69 85 LYS A CA 1
ATOM 667 C C . LYS A 1 85 ? -3.825 -2.923 0.558 1.00 95.69 85 LYS A C 1
ATOM 669 O O . LYS A 1 85 ? -2.793 -2.594 -0.019 1.00 95.69 85 LYS A O 1
ATOM 674 N N . GLY A 1 86 ? -4.310 -4.163 0.501 1.00 95.56 86 GLY A N 1
ATOM 675 C CA . GLY A 1 86 ? -3.694 -5.239 -0.276 1.00 95.56 86 GLY A CA 1
ATOM 676 C C . GLY A 1 86 ? -3.609 -4.925 -1.771 1.00 95.56 86 GLY A C 1
ATOM 677 O O . GLY A 1 86 ? -2.559 -5.127 -2.377 1.00 95.56 86 GLY A O 1
ATOM 678 N N . VAL A 1 87 ? -4.675 -4.376 -2.360 1.00 97.38 87 VAL A N 1
ATOM 679 C CA . VAL A 1 87 ? -4.693 -3.968 -3.776 1.00 97.38 87 VAL A CA 1
ATOM 680 C C . VAL A 1 87 ? -3.708 -2.829 -4.041 1.00 97.38 87 VAL A C 1
ATOM 682 O O . VAL A 1 87 ? -2.925 -2.921 -4.983 1.00 97.38 87 VAL A O 1
ATOM 685 N N . LEU A 1 88 ? -3.702 -1.787 -3.205 1.00 96.00 88 LEU A N 1
ATOM 686 C CA . LEU A 1 88 ? -2.780 -0.655 -3.356 1.00 96.00 88 LEU A CA 1
ATOM 687 C C . LEU A 1 88 ? -1.317 -1.100 -3.245 1.00 96.00 88 LEU A C 1
ATOM 689 O O . LEU A 1 88 ? -0.502 -0.748 -4.096 1.00 96.00 88 LEU A O 1
ATOM 693 N N . ASN A 1 89 ? -0.999 -1.935 -2.252 1.00 96.50 89 ASN A N 1
ATOM 694 C CA . ASN A 1 89 ? 0.336 -2.515 -2.104 1.00 96.50 89 ASN A CA 1
ATOM 695 C C . ASN A 1 89 ? 0.715 -3.387 -3.299 1.00 96.50 89 ASN A C 1
ATOM 697 O O . ASN A 1 89 ? 1.831 -3.284 -3.788 1.00 96.50 89 ASN A O 1
ATOM 701 N N . LYS A 1 90 ? -0.210 -4.201 -3.821 1.00 96.00 90 LYS A N 1
ATOM 702 C CA . LYS A 1 90 ? 0.050 -5.016 -5.011 1.00 96.00 90 LYS A CA 1
ATOM 703 C C . LYS A 1 90 ? 0.396 -4.154 -6.225 1.00 96.00 90 LYS A C 1
ATOM 705 O O . LYS A 1 90 ? 1.332 -4.489 -6.937 1.00 96.00 90 LYS A O 1
ATOM 710 N N . ILE A 1 91 ? -0.332 -3.060 -6.454 1.00 94.19 91 ILE A N 1
ATOM 711 C CA . ILE A 1 91 ? -0.040 -2.133 -7.559 1.00 94.19 91 ILE A CA 1
ATOM 712 C C . ILE A 1 91 ? 1.354 -1.527 -7.388 1.00 94.19 91 ILE A C 1
ATOM 714 O O . ILE A 1 91 ? 2.120 -1.500 -8.346 1.00 94.19 91 ILE A O 1
ATOM 718 N N . MET A 1 92 ? 1.694 -1.065 -6.181 1.00 94.81 92 MET A N 1
ATOM 719 C CA . MET A 1 92 ? 3.028 -0.526 -5.907 1.00 94.81 92 MET A CA 1
ATOM 720 C C . MET A 1 92 ? 4.117 -1.569 -6.146 1.00 94.81 92 MET A C 1
ATOM 722 O O . MET A 1 92 ? 5.065 -1.278 -6.866 1.00 94.81 92 MET A O 1
ATOM 726 N N . ASN A 1 93 ? 3.947 -2.782 -5.619 1.00 94.19 93 ASN A N 1
ATOM 727 C CA . ASN A 1 93 ? 4.920 -3.859 -5.773 1.00 94.19 93 ASN A CA 1
ATOM 728 C C . ASN A 1 93 ? 5.118 -4.228 -7.243 1.00 94.19 93 ASN A C 1
ATOM 730 O O . ASN A 1 93 ? 6.247 -4.245 -7.689 1.00 94.19 93 ASN A O 1
ATOM 734 N N . VAL A 1 94 ? 4.052 -4.402 -8.031 1.00 92.69 94 VAL A N 1
ATOM 735 C CA . VAL A 1 94 ? 4.176 -4.736 -9.465 1.00 92.69 94 VAL A CA 1
ATOM 736 C C . VAL A 1 94 ? 5.016 -3.706 -10.230 1.00 92.69 94 VAL A C 1
ATOM 738 O O . VAL A 1 94 ? 5.794 -4.068 -11.109 1.00 92.69 94 VAL A O 1
ATOM 741 N N . VAL A 1 95 ? 4.880 -2.419 -9.905 1.00 90.56 95 VAL A N 1
ATOM 742 C CA . VAL A 1 95 ? 5.646 -1.355 -10.568 1.00 90.56 95 VAL A CA 1
ATOM 743 C C . VAL A 1 95 ? 7.099 -1.305 -10.086 1.00 90.56 95 VAL A C 1
ATOM 745 O O . VAL A 1 95 ? 7.995 -1.078 -10.898 1.0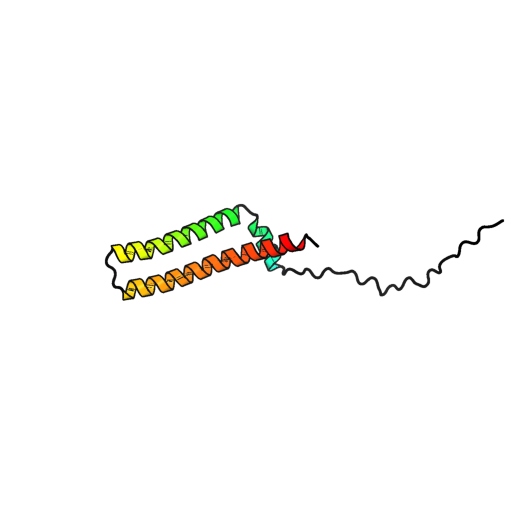0 90.56 95 VAL A O 1
ATOM 748 N N . GLU A 1 96 ? 7.349 -1.510 -8.792 1.00 90.38 96 GLU A N 1
ATOM 749 C CA . GLU A 1 96 ? 8.714 -1.564 -8.246 1.00 90.38 96 GLU A CA 1
ATOM 750 C C . GLU A 1 96 ? 9.448 -2.836 -8.698 1.00 90.38 96 GLU A C 1
ATOM 752 O O . GLU A 1 96 ? 10.579 -2.739 -9.158 1.00 90.38 96 GLU A O 1
ATOM 757 N N . ASP A 1 97 ? 8.785 -3.992 -8.690 1.00 89.31 97 ASP A N 1
ATOM 758 C CA . ASP A 1 97 ? 9.317 -5.273 -9.168 1.00 89.31 97 ASP A CA 1
ATOM 759 C C . ASP A 1 97 ? 9.708 -5.177 -10.652 1.00 89.31 97 ASP A C 1
ATOM 761 O O . ASP A 1 97 ? 10.783 -5.622 -11.047 1.00 89.31 97 ASP A O 1
ATOM 765 N N . ALA A 1 98 ? 8.874 -4.535 -11.482 1.00 87.81 98 ALA A N 1
ATOM 766 C CA . ALA A 1 98 ? 9.186 -4.304 -12.893 1.00 87.81 98 ALA A CA 1
ATOM 767 C C . ALA A 1 98 ? 10.440 -3.433 -13.071 1.00 87.81 98 ALA A C 1
ATOM 769 O O . ALA A 1 98 ? 11.254 -3.680 -13.963 1.00 87.81 98 ALA A O 1
ATOM 770 N N . LYS A 1 99 ? 10.610 -2.420 -12.215 1.00 88.75 99 LYS A N 1
ATOM 771 C CA . LYS A 1 99 ? 11.811 -1.585 -12.202 1.00 88.75 99 LYS A CA 1
ATOM 772 C C . LYS A 1 99 ? 13.042 -2.390 -11.774 1.00 88.75 99 LYS A C 1
ATOM 774 O O . LYS A 1 99 ? 14.058 -2.332 -12.458 1.00 88.75 99 LYS A O 1
ATOM 779 N N . GLU A 1 100 ? 12.950 -3.146 -10.684 1.00 86.69 100 GLU A N 1
ATOM 780 C CA . GLU A 1 100 ? 14.048 -3.977 -10.175 1.00 86.69 100 GLU A CA 1
ATOM 781 C C . GLU A 1 100 ? 14.478 -5.051 -11.179 1.00 86.69 100 GLU A C 1
ATOM 783 O O . GLU A 1 100 ? 15.673 -5.297 -11.337 1.00 86.69 100 GLU A O 1
ATOM 788 N N . ALA A 1 101 ? 13.528 -5.652 -11.898 1.00 83.12 101 ALA A N 1
ATOM 789 C CA . ALA A 1 101 ? 13.808 -6.646 -12.929 1.00 83.12 101 ALA A CA 1
ATOM 790 C C . ALA A 1 101 ? 14.681 -6.076 -14.061 1.00 83.12 101 ALA A C 1
ATOM 792 O O . ALA A 1 101 ? 15.615 -6.741 -14.504 1.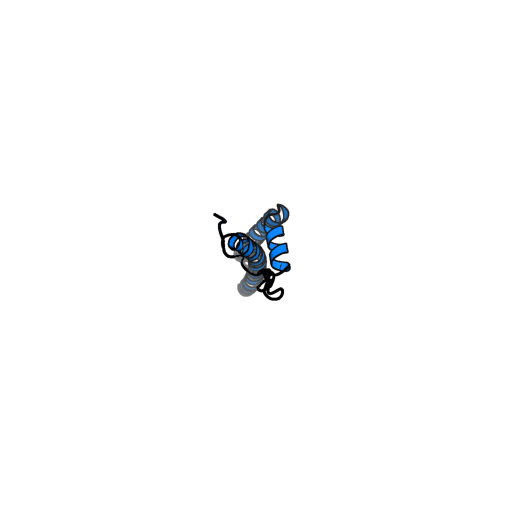00 83.12 101 ALA A O 1
ATOM 793 N N . LEU A 1 102 ? 14.421 -4.834 -14.483 1.00 79.44 102 LEU A N 1
ATOM 794 C CA . LEU A 1 102 ? 15.184 -4.160 -15.536 1.00 79.44 102 LEU A CA 1
ATOM 795 C C . LEU A 1 102 ? 16.519 -3.596 -15.041 1.00 79.44 102 LEU A C 1
ATOM 797 O O . LEU A 1 102 ? 17.531 -3.793 -15.709 1.00 79.44 102 LEU A O 1
ATOM 801 N N . ASP A 1 103 ? 16.551 -2.977 -13.859 1.00 78.69 103 ASP A N 1
ATOM 802 C CA . ASP A 1 103 ? 17.793 -2.472 -13.255 1.00 78.69 103 ASP A CA 1
ATOM 803 C C . ASP A 1 103 ? 18.755 -3.634 -12.894 1.00 78.69 103 ASP A C 1
ATOM 805 O O . ASP A 1 103 ? 19.977 -3.498 -12.970 1.00 78.69 103 ASP A O 1
ATOM 809 N N . GLY A 1 104 ? 18.222 -4.805 -12.522 1.00 64.12 104 GLY A N 1
ATOM 810 C CA . GLY A 1 104 ? 18.988 -6.015 -12.198 1.00 64.12 104 GLY A CA 1
ATOM 811 C C . GLY A 1 104 ? 19.444 -6.836 -13.411 1.00 64.12 104 GLY A C 1
ATOM 812 O O . GLY A 1 104 ? 20.393 -7.618 -13.295 1.00 64.12 104 GLY A O 1
ATOM 813 N N . GLY A 1 105 ? 18.808 -6.653 -14.573 1.00 55.69 105 GLY A N 1
ATOM 814 C CA . GLY A 1 105 ? 19.172 -7.301 -15.838 1.00 55.69 105 GLY A CA 1
ATOM 815 C C . GLY A 1 105 ? 20.415 -6.707 -16.512 1.00 55.69 105 GLY A C 1
ATOM 816 O O . GLY A 1 105 ? 21.066 -7.379 -17.309 1.00 55.69 105 GLY A O 1
ATOM 817 N N . GLU A 1 106 ? 20.804 -5.476 -16.164 1.00 47.66 106 GLU A N 1
ATOM 818 C CA . GLU A 1 106 ? 21.967 -4.788 -16.750 1.00 47.66 106 GLU A CA 1
ATOM 819 C C . GLU A 1 106 ? 23.329 -5.222 -16.157 1.00 47.66 106 GLU A C 1
ATOM 821 O O . GLU A 1 106 ? 24.376 -4.789 -16.637 1.00 47.66 106 GLU A O 1
ATOM 826 N N . ALA A 1 107 ? 23.352 -6.097 -15.141 1.00 45.50 107 ALA A N 1
ATOM 827 C CA . ALA A 1 107 ? 24.566 -6.483 -14.406 1.00 45.50 107 ALA A CA 1
ATOM 828 C C . ALA A 1 107 ? 25.196 -7.840 -14.805 1.00 45.50 107 ALA A C 1
ATOM 830 O O . ALA A 1 107 ? 25.977 -8.395 -14.025 1.00 45.50 107 ALA A O 1
ATOM 831 N N . LYS A 1 108 ? 24.889 -8.397 -15.984 1.00 35.31 108 LYS A N 1
ATOM 832 C CA . LYS A 1 108 ? 25.483 -9.662 -16.467 1.00 35.31 108 LYS A CA 1
ATOM 833 C C . LYS A 1 108 ? 26.053 -9.574 -17.878 1.00 35.31 108 LYS A C 1
ATOM 835 O O . LYS A 1 108 ? 25.357 -9.061 -18.780 1.00 35.31 108 LYS A O 1
#

pLDDT: mean 79.42, std 19.61, range [35.31, 97.38]

Secondary structure (DSSP, 8-state):
---------GGG--TT---------SS-HHHHHHHHHHTSHHHHHHHHHHHHHHHHHHHHHHHHHHTT--HHHHHHHHHHHHHHHHHHHHHHHHHHHHHHHHHHHTT-

Organism: NCBI:txid1070528

Radius of gyration: 28.65 Å; chains: 1; bounding box: 83×35×70 Å